Protein AF-A0A5M4BBG9-F1 (afdb_monomer_lite)

Secondary structure (DSSP, 8-state):
---------PPPHHHHHHHHHHTTEEEEEEESSTTSSEEEEEEEETTEEEE-S--EESSHHHHHHHHHHHHHHHHHHH-

Organism: NCBI:txid2267611

pLDDT: mean 90.88, std 15.68, range [41.72, 98.62]

Sequence (79 aa):
MKTEKTQKKEVPIHKMMTWCWSKGISIYPVPYVSNGSRLRICLNKKGKETIGKDIFDNGKAIYDKILEMYRFIYEKNNK

Structure (mmCIF, N/CA/C/O backbone):
data_AF-A0A5M4BBG9-F1
#
_entry.id   AF-A0A5M4BBG9-F1
#
loop_
_atom_site.group_PDB
_atom_site.id
_atom_site.type_symbol
_atom_site.label_atom_id
_atom_site.label_alt_id
_atom_site.label_comp_id
_atom_site.label_asym_id
_atom_site.label_entity_id
_atom_site.label_seq_id
_atom_site.pdbx_PDB_ins_code
_atom_site.Cartn_x
_atom_site.Cartn_y
_atom_site.Cartn_z
_atom_site.occupancy
_atom_site.B_iso_or_equiv
_atom_site.auth_seq_id
_atom_site.auth_comp_id
_atom_site.auth_asym_id
_atom_site.auth_atom_id
_atom_site.pdbx_PDB_model_num
ATOM 1 N N . MET A 1 1 ? 0.400 36.012 28.448 1.00 42.38 1 MET A N 1
ATOM 2 C CA . MET A 1 1 ? -0.414 34.893 27.921 1.00 42.38 1 MET A CA 1
ATOM 3 C C . MET A 1 1 ? 0.480 33.977 27.100 1.00 42.38 1 MET A C 1
ATOM 5 O O . MET A 1 1 ? 0.956 34.406 26.059 1.00 42.38 1 MET A O 1
ATOM 9 N N . LYS A 1 2 ? 0.770 32.761 27.577 1.00 41.72 2 LYS A N 1
ATOM 10 C CA . LYS A 1 2 ? 1.443 31.733 26.769 1.00 41.72 2 LYS A CA 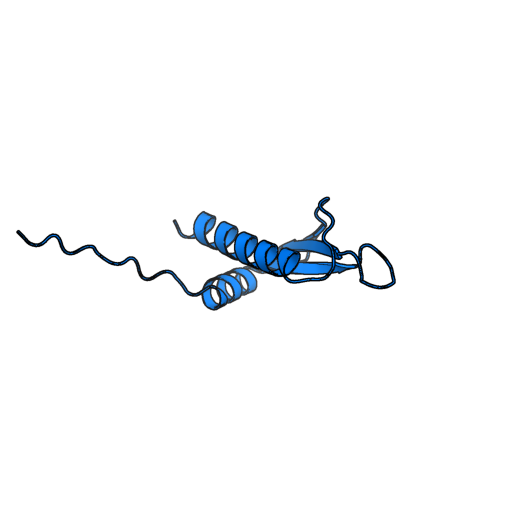1
ATOM 11 C C . LYS A 1 2 ? 0.343 30.936 26.073 1.00 41.72 2 LYS A C 1
ATOM 13 O O . LYS A 1 2 ? -0.467 30.312 26.744 1.00 41.72 2 LYS A O 1
ATOM 18 N N . THR A 1 3 ? 0.254 31.033 24.753 1.00 45.03 3 THR A N 1
ATOM 19 C CA . THR A 1 3 ? -0.673 30.226 23.959 1.00 45.03 3 THR A CA 1
ATOM 20 C C . THR A 1 3 ? -0.148 28.795 23.911 1.00 45.03 3 THR A C 1
ATOM 22 O O . THR A 1 3 ? 0.835 28.495 23.234 1.00 45.03 3 THR A O 1
ATOM 25 N N . GLU A 1 4 ? -0.783 27.906 24.671 1.00 49.34 4 GLU A N 1
ATOM 26 C CA . GLU A 1 4 ? -0.554 26.468 24.581 1.00 49.34 4 GLU A CA 1
ATOM 27 C C . GLU A 1 4 ? -1.035 25.987 23.211 1.00 49.34 4 GLU A C 1
ATOM 29 O O . GLU A 1 4 ? -2.226 25.825 22.951 1.00 49.34 4 GLU A O 1
ATOM 34 N N . LYS A 1 5 ? -0.091 25.793 22.287 1.00 45.50 5 LYS A N 1
ATOM 35 C CA . LYS A 1 5 ? -0.356 25.090 21.035 1.00 45.50 5 LYS A CA 1
ATOM 36 C C . LYS A 1 5 ? -0.682 23.644 21.398 1.00 45.50 5 LYS A C 1
ATOM 38 O O . LYS A 1 5 ? 0.224 22.863 21.683 1.00 45.50 5 LYS A O 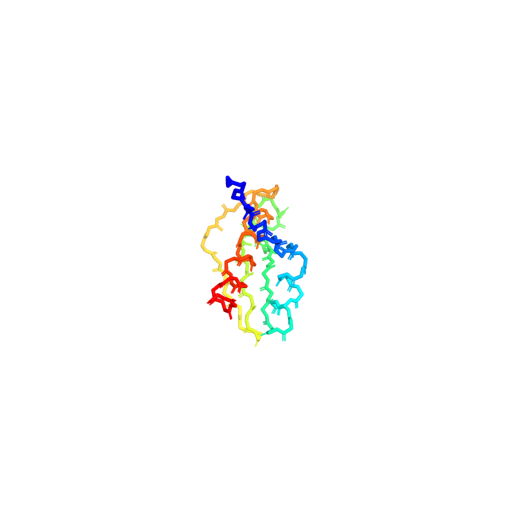1
ATOM 43 N N . THR A 1 6 ? -1.963 23.288 21.399 1.00 45.22 6 THR A N 1
ATOM 44 C CA . THR A 1 6 ? -2.414 21.899 21.506 1.00 45.22 6 THR A CA 1
ATOM 45 C C . THR A 1 6 ? -1.814 21.122 20.335 1.00 45.22 6 THR A C 1
ATOM 47 O O . THR A 1 6 ? -2.293 21.204 19.204 1.00 45.22 6 THR A O 1
ATOM 50 N N . GLN A 1 7 ? -0.712 20.411 20.577 1.00 50.56 7 GLN A N 1
ATOM 51 C CA . GLN A 1 7 ? -0.127 19.505 19.597 1.00 50.56 7 GLN A CA 1
ATOM 52 C C . GLN A 1 7 ? -1.159 18.401 19.353 1.00 50.56 7 GLN A C 1
ATOM 54 O O . GLN A 1 7 ? -1.331 17.511 20.186 1.00 50.56 7 GLN A O 1
ATOM 59 N N . LYS A 1 8 ? -1.902 18.479 18.240 1.00 56.94 8 LYS A N 1
ATOM 60 C CA . LYS A 1 8 ? -2.717 17.355 17.771 1.00 56.94 8 LYS A CA 1
ATOM 61 C C . LYS A 1 8 ? -1.752 16.189 17.593 1.00 56.94 8 LYS A C 1
ATOM 63 O O . LYS A 1 8 ? -0.934 16.219 16.681 1.00 56.94 8 LYS A O 1
ATOM 68 N N . LYS A 1 9 ? -1.805 15.205 18.494 1.00 64.38 9 LYS A N 1
ATOM 69 C CA . LYS A 1 9 ? -1.037 13.966 18.355 1.00 64.38 9 LYS A CA 1
ATOM 70 C C . LYS A 1 9 ? -1.441 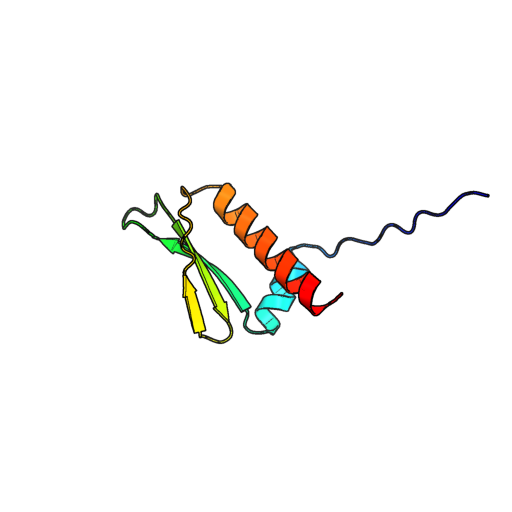13.346 17.019 1.00 64.38 9 LYS A C 1
ATOM 72 O O . LYS A 1 9 ? -2.572 12.883 16.884 1.00 64.38 9 LYS A O 1
ATOM 77 N N . GLU A 1 10 ? -0.563 13.415 16.020 1.00 81.62 10 GLU A N 1
ATOM 78 C CA . GLU A 1 10 ? -0.807 12.747 14.746 1.00 81.62 10 GLU A CA 1
ATOM 79 C C . GLU A 1 10 ? -0.956 11.250 15.019 1.00 81.62 10 GLU A C 1
ATOM 81 O O . GLU A 1 10 ? -0.141 10.638 15.712 1.00 81.62 10 GLU A O 1
ATOM 86 N N . VAL A 1 11 ? -2.044 10.664 14.520 1.00 89.00 11 VAL A N 1
ATOM 87 C CA . VAL A 1 11 ? -2.270 9.226 14.645 1.00 89.00 11 VAL A CA 1
ATOM 88 C C . VAL A 1 11 ? -1.155 8.515 13.863 1.00 89.00 11 VAL A C 1
ATOM 90 O O . VAL A 1 11 ? -0.946 8.833 12.693 1.00 89.00 11 VAL A O 1
ATOM 93 N N . PRO A 1 12 ? -0.422 7.558 14.456 1.00 94.31 12 PRO A N 1
ATOM 94 C CA . PRO A 1 12 ? 0.612 6.830 13.730 1.00 94.31 12 PRO A CA 1
ATOM 95 C C . PRO A 1 12 ? 0.044 6.082 12.516 1.00 94.31 12 PRO A C 1
ATOM 97 O O . PRO A 1 12 ? -1.032 5.484 12.603 1.00 94.31 12 PRO A O 1
ATOM 100 N N . ILE A 1 13 ? 0.793 6.031 11.409 1.00 94.75 13 ILE A N 1
ATOM 101 C CA . ILE A 1 13 ? 0.323 5.431 10.146 1.00 94.75 13 ILE A CA 1
ATOM 102 C C . ILE A 1 13 ? -0.147 3.977 10.303 1.00 94.75 13 ILE A C 1
ATOM 104 O O . ILE A 1 13 ? -1.181 3.596 9.760 1.00 94.75 13 ILE A O 1
ATOM 108 N N . HIS A 1 14 ? 0.535 3.177 11.130 1.00 95.62 14 HIS A N 1
ATOM 109 C CA . HIS A 1 14 ? 0.152 1.784 11.369 1.00 95.62 14 HIS A CA 1
ATOM 110 C C . HIS A 1 14 ? -1.236 1.659 12.022 1.00 95.62 14 HIS A C 1
ATOM 112 O O . HIS A 1 14 ? -1.967 0.726 11.708 1.00 95.62 14 HIS A O 1
ATOM 118 N N . LYS A 1 15 ? -1.650 2.613 12.872 1.00 96.94 15 LYS A N 1
ATOM 119 C CA . LYS A 1 15 ? -3.004 2.633 13.455 1.00 96.94 15 LYS A CA 1
ATOM 120 C C . LYS A 1 15 ? -4.060 2.956 12.401 1.00 96.94 15 LYS A C 1
ATOM 122 O O . LYS A 1 15 ? -5.122 2.338 12.407 1.00 96.94 15 LYS A O 1
ATOM 127 N N . MET A 1 16 ? -3.757 3.872 11.478 1.00 97.00 16 MET A N 1
ATOM 128 C CA . MET A 1 16 ? -4.639 4.185 10.346 1.00 97.00 16 MET A CA 1
ATOM 129 C C . MET A 1 16 ? -4.818 2.967 9.430 1.00 97.00 16 MET A C 1
ATOM 131 O O . MET A 1 16 ? -5.937 2.659 9.020 1.00 97.00 16 MET A O 1
ATOM 135 N N . MET A 1 17 ? -3.730 2.237 9.162 1.00 97.62 17 MET A N 1
ATOM 136 C CA . MET A 1 17 ? -3.753 0.991 8.388 1.00 97.62 17 MET A CA 1
ATOM 137 C C . MET A 1 17 ? -4.583 -0.088 9.087 1.00 97.62 17 MET A C 1
ATOM 139 O O . MET A 1 17 ? -5.500 -0.630 8.476 1.00 97.62 17 MET A O 1
ATOM 143 N N . THR A 1 18 ? -4.343 -0.341 10.381 1.00 97.94 18 THR A N 1
ATOM 144 C CA . THR A 1 18 ? -5.142 -1.297 11.169 1.00 97.94 18 THR A CA 1
ATOM 145 C C . THR A 1 18 ? -6.628 -0.943 11.147 1.00 97.94 18 THR A C 1
ATOM 147 O O . THR A 1 18 ? -7.471 -1.825 10.978 1.00 97.94 18 THR A O 1
ATOM 150 N N . TRP A 1 19 ? -6.968 0.344 11.261 1.00 97.69 19 TRP A N 1
ATOM 151 C CA . TRP A 1 19 ? -8.353 0.790 11.145 1.00 97.69 19 TRP A CA 1
ATOM 152 C C . TRP A 1 19 ? -8.925 0.479 9.755 1.00 97.69 19 TRP A C 1
ATOM 154 O O . TRP A 1 19 ? -10.006 -0.103 9.669 1.00 97.69 19 TRP A O 1
ATOM 164 N N . CYS A 1 20 ? -8.198 0.776 8.672 1.00 98.19 20 CYS A N 1
ATOM 165 C CA . CYS A 1 20 ? -8.640 0.463 7.307 1.00 98.19 20 CYS A CA 1
ATOM 166 C C . CYS A 1 20 ? -8.875 -1.043 7.120 1.00 98.19 20 CYS A C 1
ATOM 168 O O . CYS A 1 20 ? -9.932 -1.440 6.625 1.00 98.19 20 CYS A O 1
ATOM 170 N N . TRP A 1 21 ? -7.959 -1.885 7.602 1.00 98.31 21 TRP A N 1
ATOM 171 C CA . TRP A 1 21 ? -8.099 -3.341 7.546 1.00 98.31 21 TRP A CA 1
ATOM 172 C C . TRP A 1 21 ? -9.328 -3.832 8.312 1.00 98.31 21 TRP A C 1
ATOM 174 O O . TRP A 1 21 ? -10.079 -4.651 7.788 1.00 98.31 21 TRP A O 1
ATOM 184 N N . SER A 1 22 ? -9.620 -3.257 9.486 1.00 98.06 22 SER A N 1
ATOM 185 C CA . SER A 1 22 ? -10.837 -3.577 10.252 1.00 98.06 22 SER A CA 1
ATOM 186 C C . SER A 1 22 ? -12.138 -3.231 9.507 1.00 98.06 22 SER A C 1
ATOM 188 O O . SER A 1 22 ? -13.198 -3.777 9.804 1.00 98.06 22 SER A O 1
ATOM 190 N N . LYS A 1 23 ? -12.071 -2.334 8.512 1.00 97.88 23 LYS A N 1
ATOM 191 C CA . LYS A 1 23 ? -13.189 -1.968 7.628 1.00 97.88 23 LYS A CA 1
ATOM 192 C C . LYS A 1 23 ? -13.191 -2.742 6.306 1.00 97.88 23 LYS A C 1
ATOM 194 O O . LYS A 1 23 ? -14.029 -2.464 5.442 1.00 97.88 23 LYS A O 1
ATOM 199 N N . GLY A 1 24 ? -12.288 -3.711 6.150 1.00 97.81 24 GLY A N 1
ATOM 200 C CA . GLY A 1 24 ? -12.118 -4.491 4.929 1.00 97.81 24 GLY A CA 1
ATOM 201 C C . GLY A 1 24 ? -11.480 -3.694 3.794 1.00 97.81 24 GLY A C 1
ATOM 202 O O . GLY A 1 24 ? -11.796 -3.953 2.640 1.00 97.81 24 GLY A O 1
ATOM 203 N N . ILE A 1 25 ? -10.657 -2.686 4.095 1.00 98.50 25 ILE A N 1
ATOM 204 C CA . ILE A 1 25 ? -9.943 -1.885 3.095 1.00 98.50 25 ILE A CA 1
ATOM 205 C C . ILE A 1 25 ? -8.466 -2.261 3.134 1.00 98.50 25 ILE A C 1
ATOM 207 O O . ILE A 1 25 ? -7.802 -1.991 4.133 1.00 98.50 25 ILE A O 1
ATOM 211 N N . SER A 1 26 ? -7.943 -2.821 2.047 1.00 98.25 26 SER A N 1
ATOM 212 C CA . SER A 1 26 ? -6.512 -3.051 1.846 1.00 98.25 26 SER A CA 1
ATOM 213 C C . SER A 1 26 ? -6.033 -2.377 0.562 1.00 98.25 26 SER A C 1
ATOM 215 O O . SER A 1 26 ? -6.760 -2.245 -0.420 1.00 98.25 26 SER A O 1
ATOM 217 N N . ILE A 1 27 ? -4.799 -1.890 0.600 1.00 98.50 27 ILE A N 1
ATOM 218 C CA . ILE A 1 27 ? -4.134 -1.185 -0.491 1.00 98.50 27 ILE A CA 1
ATOM 219 C C . ILE A 1 27 ? -2.749 -1.794 -0.626 1.00 98.50 27 ILE A C 1
ATOM 221 O O . ILE A 1 27 ? -2.011 -1.848 0.363 1.00 98.50 27 ILE A O 1
ATOM 225 N N . TYR A 1 28 ? -2.421 -2.287 -1.814 1.00 98.06 28 TYR A N 1
ATOM 226 C CA . TYR A 1 28 ? -1.196 -3.043 -2.047 1.00 98.06 28 TYR A CA 1
ATOM 227 C C . TYR A 1 28 ? -0.723 -2.903 -3.503 1.00 98.06 28 TYR A C 1
ATOM 229 O O . TYR A 1 28 ? -1.535 -2.627 -4.392 1.00 98.06 28 TYR A O 1
ATOM 237 N N . PRO A 1 29 ? 0.587 -3.041 -3.773 1.00 98.00 29 PRO A N 1
ATOM 238 C CA . PRO A 1 29 ? 1.101 -2.984 -5.131 1.00 98.00 29 PRO A CA 1
ATOM 239 C C . PRO A 1 29 ? 0.811 -4.288 -5.884 1.00 98.00 29 PRO A C 1
ATOM 241 O O . PRO A 1 29 ? 0.884 -5.374 -5.313 1.00 98.00 29 PRO A O 1
ATOM 244 N N . VAL A 1 30 ? 0.536 -4.185 -7.181 1.00 97.75 30 VAL A N 1
ATOM 245 C CA . VAL A 1 30 ? 0.378 -5.319 -8.100 1.00 97.75 30 VAL A CA 1
ATOM 246 C C . VAL A 1 30 ? 1.325 -5.172 -9.292 1.00 97.75 30 VAL A C 1
ATOM 248 O O . VAL A 1 30 ? 1.483 -4.053 -9.794 1.00 97.75 30 VAL A O 1
ATOM 251 N N . PRO A 1 31 ? 1.961 -6.256 -9.772 1.00 97.31 31 PRO A N 1
ATOM 252 C CA . PRO A 1 31 ? 2.806 -6.206 -10.960 1.00 97.31 31 PRO A CA 1
ATOM 253 C C . PRO A 1 31 ? 2.044 -5.708 -12.191 1.00 97.31 31 PRO A C 1
ATOM 255 O O . PRO A 1 31 ? 0.990 -6.235 -12.538 1.00 97.31 31 PRO A O 1
ATOM 258 N N . TYR A 1 32 ? 2.591 -4.697 -12.866 1.00 96.88 32 TYR A N 1
ATOM 259 C CA . TYR A 1 32 ? 2.147 -4.291 -14.203 1.00 96.88 32 TYR A CA 1
ATOM 260 C C . TYR A 1 32 ? 2.863 -5.093 -15.299 1.00 96.88 32 TYR A C 1
ATOM 262 O O . TYR A 1 32 ? 2.295 -5.367 -16.351 1.00 96.88 32 TYR A O 1
ATOM 270 N N . VAL A 1 33 ? 4.112 -5.478 -15.035 1.00 95.62 33 VAL A N 1
ATOM 271 C CA . VAL A 1 33 ? 4.955 -6.309 -15.903 1.00 95.62 33 VAL A CA 1
ATOM 272 C C . VAL A 1 33 ? 5.402 -7.552 -15.139 1.00 95.62 33 VAL A C 1
ATOM 274 O O . VAL A 1 33 ? 5.559 -7.513 -13.919 1.00 95.62 33 VAL A O 1
ATOM 277 N N . SER A 1 34 ? 5.630 -8.653 -15.854 1.00 92.69 34 SER A N 1
ATOM 278 C CA . SER A 1 34 ? 5.936 -9.967 -15.268 1.00 92.69 34 SER A CA 1
ATOM 279 C C . SER A 1 34 ? 7.195 -9.990 -14.399 1.00 92.69 34 SER A C 1
ATOM 281 O O . SER A 1 34 ? 7.249 -10.734 -13.426 1.00 92.69 34 SER A O 1
ATOM 283 N N . ASN A 1 35 ? 8.191 -9.156 -14.709 1.00 94.31 35 ASN A N 1
ATOM 284 C CA . ASN A 1 35 ? 9.432 -9.058 -13.936 1.00 94.31 35 ASN A CA 1
ATOM 285 C C . ASN A 1 35 ? 9.307 -8.192 -12.665 1.00 94.31 35 ASN A C 1
ATOM 287 O O . ASN A 1 35 ? 10.293 -8.014 -11.956 1.00 94.31 35 ASN A O 1
ATOM 291 N N . GLY A 1 36 ? 8.131 -7.615 -12.390 1.00 93.62 36 GLY A N 1
ATOM 292 C CA . GLY A 1 36 ? 7.879 -6.814 -11.192 1.00 93.62 36 GLY A CA 1
ATOM 293 C C . GLY A 1 36 ? 8.625 -5.477 -11.131 1.00 93.62 36 GLY A C 1
ATOM 294 O O . GLY A 1 36 ? 8.631 -4.851 -10.071 1.00 93.62 36 GLY A O 1
ATOM 295 N N . SER A 1 37 ? 9.244 -5.016 -12.227 1.00 96.06 37 SER A N 1
ATOM 296 C CA . SER A 1 37 ? 9.947 -3.724 -12.251 1.00 96.06 37 SER A CA 1
ATOM 297 C C . SER A 1 37 ? 8.994 -2.531 -12.259 1.00 96.06 37 SER A C 1
ATOM 299 O O . SER A 1 37 ? 9.349 -1.460 -11.775 1.00 96.06 37 SER A O 1
ATOM 301 N N . ARG A 1 38 ? 7.770 -2.725 -12.767 1.00 97.56 38 ARG A N 1
ATOM 302 C CA . ARG A 1 38 ? 6.692 -1.735 -12.742 1.00 97.56 38 ARG A CA 1
ATOM 303 C C . ARG A 1 38 ? 5.466 -2.284 -12.043 1.00 97.56 38 ARG A C 1
ATOM 305 O O . ARG A 1 38 ? 5.065 -3.427 -12.273 1.00 97.56 38 ARG A O 1
ATOM 312 N N . LEU A 1 39 ? 4.855 -1.439 -11.229 1.00 98.38 39 LEU A N 1
ATOM 313 C CA . LEU A 1 39 ? 3.756 -1.770 -10.339 1.00 98.38 39 LEU A CA 1
ATOM 314 C C . LEU A 1 39 ? 2.597 -0.785 -10.537 1.00 98.38 39 LEU A C 1
ATOM 316 O O . LEU A 1 39 ? 2.797 0.378 -10.886 1.00 98.38 39 LEU A O 1
ATOM 320 N N . ARG A 1 40 ? 1.377 -1.247 -10.278 1.00 98.12 40 ARG A N 1
ATOM 321 C CA . ARG A 1 40 ? 0.182 -0.416 -10.076 1.00 98.12 40 ARG A CA 1
ATOM 322 C C . ARG A 1 40 ? -0.299 -0.589 -8.643 1.00 98.12 40 ARG A C 1
ATOM 324 O O . ARG A 1 40 ? 0.061 -1.558 -7.984 1.00 98.12 40 ARG A O 1
ATOM 331 N N . ILE A 1 41 ? -1.130 0.324 -8.156 1.00 98.62 41 ILE A N 1
ATOM 332 C CA . ILE A 1 41 ? -1.745 0.188 -6.831 1.00 98.62 41 ILE A CA 1
ATOM 333 C C . ILE A 1 41 ? -3.122 -0.459 -6.986 1.00 98.62 41 ILE A C 1
ATOM 335 O O . ILE A 1 41 ? -3.956 0.027 -7.750 1.00 98.62 41 ILE A O 1
ATOM 339 N N . CYS A 1 42 ? -3.369 -1.536 -6.247 1.00 98.56 42 CYS A N 1
ATOM 340 C CA . CYS A 1 42 ? -4.690 -2.122 -6.073 1.00 98.56 42 CYS A CA 1
ATOM 341 C C . CYS A 1 42 ? -5.318 -1.596 -4.779 1.00 98.56 42 CYS A C 1
ATOM 343 O O . CYS A 1 42 ? -4.696 -1.635 -3.717 1.00 98.56 42 CYS A O 1
ATOM 345 N N . LEU A 1 43 ? -6.558 -1.117 -4.871 1.00 98.50 43 LEU A N 1
ATOM 346 C CA . LEU A 1 43 ? -7.440 -0.862 -3.738 1.00 98.50 43 LEU A CA 1
ATOM 347 C C . LEU A 1 43 ? -8.474 -1.987 -3.679 1.00 98.50 43 LEU A C 1
ATOM 349 O O . LEU A 1 43 ? -9.344 -2.079 -4.544 1.00 98.50 43 LEU A O 1
ATOM 353 N N . ASN A 1 44 ? -8.415 -2.801 -2.634 1.00 98.38 44 ASN A N 1
ATOM 354 C CA . ASN A 1 44 ? -9.433 -3.790 -2.323 1.00 98.38 44 ASN A CA 1
ATOM 355 C C . ASN A 1 44 ? -10.331 -3.250 -1.205 1.00 98.38 44 ASN A C 1
ATOM 357 O O . ASN A 1 44 ? -9.872 -2.870 -0.127 1.00 98.38 44 ASN A O 1
ATOM 361 N N . LYS A 1 45 ? -11.635 -3.203 -1.475 1.00 97.81 45 LYS A N 1
ATOM 362 C CA . LYS A 1 45 ? -12.662 -2.840 -0.502 1.00 97.81 45 LYS A CA 1
ATOM 363 C C . LYS A 1 45 ? -13.665 -3.979 -0.393 1.00 97.81 45 LYS A C 1
ATOM 365 O O . LYS A 1 45 ? -14.508 -4.152 -1.270 1.00 97.81 45 LYS A O 1
ATOM 370 N N . LYS A 1 46 ? -13.599 -4.718 0.714 1.00 97.12 46 LYS A N 1
ATOM 371 C CA . LYS A 1 46 ? -14.468 -5.857 1.045 1.00 97.12 46 LYS A CA 1
ATOM 372 C C . LYS A 1 46 ? -14.509 -6.902 -0.079 1.00 97.12 46 LYS A C 1
ATOM 374 O O . LYS A 1 46 ? -15.579 -7.363 -0.457 1.00 97.12 46 LYS A O 1
ATOM 379 N N . GLY A 1 47 ? -13.348 -7.219 -0.647 1.00 96.00 47 GLY A N 1
ATOM 380 C CA . GLY A 1 47 ? -13.202 -8.179 -1.743 1.00 96.00 47 GLY A CA 1
ATOM 381 C C . GLY A 1 47 ? -13.397 -7.586 -3.140 1.00 96.00 47 GLY A C 1
ATOM 382 O O . GLY A 1 47 ? -13.109 -8.264 -4.120 1.00 96.00 47 GLY A O 1
ATOM 383 N N . LYS A 1 48 ? -13.846 -6.330 -3.268 1.00 97.94 48 LYS A N 1
ATOM 384 C CA . LYS A 1 48 ? -13.944 -5.658 -4.568 1.00 97.94 48 LYS A CA 1
ATOM 385 C C . LYS A 1 48 ? -12.658 -4.903 -4.872 1.00 97.94 48 LYS A C 1
ATOM 387 O O . LYS A 1 48 ? -12.334 -3.930 -4.190 1.00 97.94 48 LYS A O 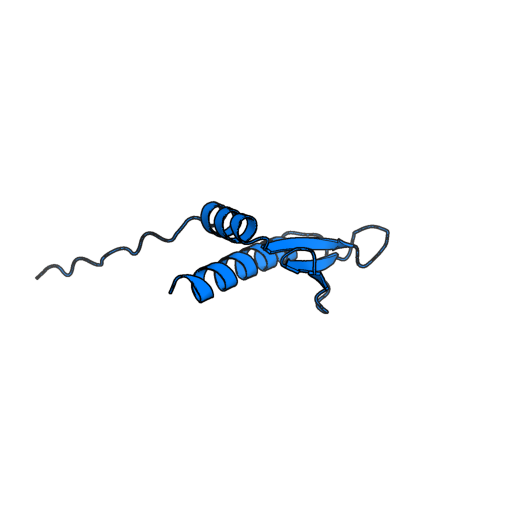1
ATOM 392 N N . GLU A 1 49 ? -11.969 -5.326 -5.922 1.00 98.12 49 GLU A N 1
ATOM 393 C CA . GLU A 1 49 ? -10.674 -4.776 -6.315 1.00 98.12 49 GLU A CA 1
ATOM 394 C C . GLU A 1 49 ? -10.808 -3.712 -7.398 1.00 98.12 49 GLU A C 1
ATOM 396 O O . GLU A 1 49 ? -11.589 -3.835 -8.340 1.00 98.12 49 GLU A O 1
ATOM 401 N N . THR A 1 50 ? -10.053 -2.630 -7.240 1.00 98.12 50 THR A N 1
ATOM 402 C CA . THR A 1 50 ? -9.904 -1.573 -8.239 1.00 98.12 50 THR A CA 1
ATOM 403 C C . THR A 1 50 ? -8.422 -1.300 -8.424 1.00 98.12 50 THR A C 1
ATOM 405 O O . THR A 1 50 ? -7.744 -0.873 -7.490 1.00 98.12 50 THR A O 1
ATOM 408 N N . ILE A 1 51 ? -7.922 -1.537 -9.633 1.00 98.00 51 ILE A N 1
ATOM 409 C CA . ILE A 1 51 ? -6.526 -1.279 -9.986 1.00 98.00 51 ILE A CA 1
ATOM 410 C C . ILE A 1 51 ? -6.422 0.147 -10.531 1.00 98.00 51 ILE A C 1
ATOM 412 O O . ILE A 1 51 ? -7.137 0.526 -11.461 1.00 98.00 51 ILE A O 1
ATOM 416 N N . GLY A 1 52 ? -5.537 0.943 -9.934 1.00 96.25 52 GLY A N 1
ATOM 417 C CA . GLY A 1 52 ? -5.227 2.296 -10.383 1.00 96.25 52 GLY A CA 1
ATOM 418 C C . GLY A 1 52 ? -4.580 2.315 -11.769 1.00 96.25 52 GLY A C 1
ATOM 419 O O . GLY A 1 52 ? -3.982 1.336 -12.215 1.00 96.25 52 GLY A O 1
ATOM 420 N N . LYS A 1 53 ? -4.700 3.448 -12.466 1.00 96.31 53 LYS A N 1
ATOM 421 C CA . LYS A 1 53 ? -4.115 3.627 -13.806 1.00 96.31 53 LYS A CA 1
ATOM 422 C C . LYS A 1 53 ? -2.628 3.985 -13.754 1.00 96.31 53 LYS A C 1
ATOM 424 O O . LYS A 1 53 ? -1.899 3.639 -14.682 1.00 96.31 53 LYS A O 1
ATOM 429 N N . ASP A 1 54 ? -2.205 4.636 -12.673 1.00 97.12 54 ASP A N 1
ATOM 430 C CA . ASP A 1 54 ? -0.838 5.116 -12.487 1.00 97.12 54 ASP A CA 1
ATOM 431 C C . ASP A 1 54 ? 0.145 3.952 -12.370 1.00 97.12 54 ASP A C 1
ATOM 433 O O . ASP A 1 54 ? -0.100 2.978 -11.652 1.00 97.12 54 ASP A O 1
ATOM 437 N N . ILE A 1 55 ? 1.259 4.069 -13.088 1.00 97.88 55 ILE A N 1
ATOM 438 C CA . ILE A 1 55 ? 2.339 3.088 -13.102 1.00 97.88 55 ILE A CA 1
ATOM 439 C C . ILE A 1 55 ? 3.514 3.678 -12.335 1.00 97.88 55 ILE A C 1
ATOM 441 O O . ILE A 1 55 ? 3.934 4.802 -12.597 1.00 97.88 55 ILE A O 1
ATOM 445 N N . PHE A 1 56 ? 4.054 2.890 -11.418 1.00 97.50 56 PHE A N 1
ATOM 446 C CA . PHE A 1 56 ? 5.213 3.234 -10.613 1.00 97.50 56 PHE A CA 1
ATOM 447 C C . PHE A 1 56 ? 6.345 2.274 -10.943 1.00 97.50 56 PHE A C 1
ATOM 449 O O . PHE A 1 56 ? 6.104 1.082 -11.146 1.00 97.50 56 PHE A O 1
ATOM 456 N N . ASP A 1 57 ? 7.579 2.763 -10.935 1.00 97.44 57 ASP A N 1
ATOM 457 C CA . ASP A 1 57 ? 8.722 1.867 -10.810 1.00 97.44 57 ASP A CA 1
ATOM 458 C C . ASP A 1 57 ? 8.714 1.234 -9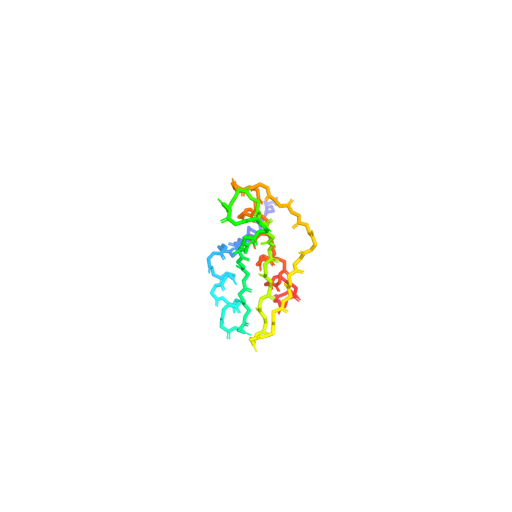.414 1.00 97.44 57 ASP A C 1
ATOM 460 O O . ASP A 1 57 ? 8.254 1.828 -8.429 1.00 97.44 57 ASP A O 1
ATOM 464 N N . ASN A 1 58 ? 9.198 -0.000 -9.324 1.00 95.31 58 ASN A N 1
ATOM 465 C CA . ASN A 1 58 ? 9.301 -0.695 -8.054 1.00 95.31 58 ASN A CA 1
ATOM 466 C C . ASN A 1 58 ? 10.326 0.010 -7.158 1.00 95.31 58 ASN A C 1
ATOM 468 O O . ASN A 1 58 ? 11.521 0.030 -7.445 1.00 95.31 58 ASN A O 1
ATOM 472 N N . GLY A 1 59 ? 9.844 0.621 -6.079 1.00 96.00 59 GLY A N 1
ATOM 473 C CA . GLY A 1 59 ? 10.674 1.413 -5.187 1.00 96.00 59 GLY A CA 1
ATOM 474 C C . GLY A 1 59 ? 9.855 2.206 -4.181 1.00 96.00 59 GLY A C 1
ATOM 475 O O . GLY A 1 59 ? 8.654 2.007 -4.017 1.00 96.00 59 GLY A O 1
ATOM 476 N N . LYS A 1 60 ? 10.511 3.138 -3.491 1.00 97.19 60 LYS A N 1
ATOM 477 C CA . LYS A 1 60 ? 9.916 3.882 -2.371 1.00 97.19 60 LYS A CA 1
ATOM 478 C C . LYS A 1 60 ? 8.634 4.641 -2.746 1.00 97.19 60 LYS A C 1
ATOM 480 O O . LYS A 1 60 ? 7.697 4.670 -1.954 1.00 97.19 60 LYS A O 1
ATOM 485 N N . ALA A 1 61 ? 8.567 5.197 -3.957 1.00 96.81 61 ALA A N 1
ATOM 486 C CA . ALA A 1 61 ? 7.471 6.063 -4.394 1.00 96.81 61 ALA A CA 1
ATOM 487 C C . ALA A 1 61 ? 6.086 5.391 -4.331 1.00 96.81 61 ALA A C 1
ATOM 489 O O . ALA A 1 61 ? 5.126 6.016 -3.879 1.00 96.81 61 ALA A O 1
ATOM 490 N N . ILE A 1 62 ? 5.969 4.115 -4.726 1.00 97.88 62 ILE A N 1
ATOM 491 C CA . ILE A 1 62 ? 4.681 3.410 -4.655 1.00 97.88 62 ILE A CA 1
ATOM 492 C C . ILE A 1 62 ? 4.250 3.166 -3.205 1.00 97.88 62 ILE A C 1
ATOM 494 O O . ILE A 1 62 ? 3.076 3.327 -2.879 1.00 97.88 62 ILE A O 1
ATOM 498 N N . TYR A 1 63 ? 5.187 2.831 -2.315 1.00 97.25 63 TYR A N 1
ATOM 499 C CA . TYR A 1 63 ? 4.878 2.594 -0.906 1.00 97.25 63 TYR A CA 1
ATOM 500 C C . TYR A 1 63 ? 4.500 3.892 -0.194 1.00 97.25 63 TYR A C 1
ATOM 502 O O . TYR A 1 63 ? 3.506 3.907 0.527 1.00 97.25 63 TYR A O 1
ATOM 510 N N . ASP A 1 64 ? 5.207 4.994 -0.462 1.00 97.75 64 ASP A N 1
ATOM 511 C CA . ASP A 1 64 ? 4.829 6.320 0.038 1.00 97.75 64 ASP A CA 1
ATOM 512 C C . ASP A 1 64 ? 3.398 6.677 -0.391 1.00 97.75 64 ASP A C 1
ATOM 514 O O . ASP A 1 64 ? 2.591 7.113 0.434 1.00 97.75 64 ASP A O 1
ATOM 518 N N . LYS A 1 65 ? 3.045 6.412 -1.659 1.00 97.88 65 LYS A N 1
ATOM 519 C CA . LYS A 1 65 ? 1.692 6.662 -2.164 1.00 97.88 65 LYS A CA 1
ATOM 520 C C . LYS A 1 65 ? 0.641 5.786 -1.484 1.00 97.88 65 LYS A C 1
ATOM 522 O O . LYS A 1 65 ? -0.435 6.273 -1.143 1.00 97.88 65 LYS A O 1
ATOM 527 N N . ILE A 1 66 ? 0.941 4.511 -1.239 1.00 98.25 66 ILE A N 1
ATOM 528 C CA . ILE A 1 66 ? 0.051 3.607 -0.497 1.00 98.25 66 ILE A CA 1
ATOM 529 C C . ILE A 1 66 ? -0.207 4.140 0.921 1.00 98.25 66 ILE A C 1
ATOM 531 O O . ILE A 1 66 ? -1.357 4.159 1.367 1.00 98.25 66 ILE A O 1
ATOM 535 N N . LEU A 1 67 ? 0.827 4.616 1.623 1.00 97.75 67 LEU A N 1
ATOM 536 C CA . LEU A 1 67 ? 0.677 5.207 2.959 1.00 97.75 67 LEU A CA 1
ATOM 537 C C . LEU A 1 67 ? -0.162 6.493 2.923 1.00 97.75 67 LEU A C 1
ATOM 539 O O . LEU A 1 67 ? -1.046 6.673 3.763 1.00 97.75 67 LEU A O 1
ATOM 543 N N . GLU A 1 68 ? 0.057 7.357 1.930 1.00 97.38 68 GLU A N 1
ATOM 544 C CA . GLU A 1 68 ? -0.760 8.554 1.699 1.00 97.38 68 GLU A CA 1
ATOM 545 C C . GLU A 1 68 ? -2.241 8.190 1.501 1.00 97.38 68 GLU A C 1
ATOM 547 O O . GLU A 1 68 ? -3.121 8.806 2.105 1.00 97.38 68 GLU A O 1
ATOM 552 N N . MET A 1 69 ? -2.533 7.144 0.722 1.00 97.88 69 MET A N 1
ATOM 553 C CA . MET A 1 69 ? -3.903 6.673 0.500 1.00 97.88 69 MET A CA 1
ATOM 554 C C . MET A 1 69 ? -4.554 6.150 1.786 1.00 97.88 69 MET A C 1
ATOM 556 O O . MET A 1 69 ? -5.710 6.484 2.058 1.00 97.88 69 MET A O 1
ATOM 560 N N . TYR A 1 70 ? -3.832 5.374 2.604 1.00 98.00 70 TYR A N 1
ATOM 561 C CA . TYR A 1 70 ? -4.338 4.940 3.912 1.00 98.00 70 TYR A CA 1
ATOM 562 C C . TYR A 1 70 ? -4.654 6.132 4.818 1.00 98.00 70 TYR A C 1
ATOM 564 O O . TYR A 1 70 ? -5.727 6.173 5.426 1.00 98.00 70 TYR A O 1
ATOM 572 N N . ARG A 1 71 ? -3.756 7.125 4.873 1.00 97.12 71 ARG A N 1
ATOM 573 C CA . ARG A 1 71 ? -3.967 8.362 5.635 1.00 97.12 71 ARG A CA 1
ATOM 574 C C . ARG A 1 71 ? -5.214 9.100 5.154 1.00 97.12 71 ARG A C 1
ATOM 576 O O . ARG A 1 71 ? -6.078 9.421 5.966 1.00 97.12 71 ARG A O 1
ATOM 583 N N . PHE A 1 72 ? -5.344 9.311 3.847 1.00 96.81 72 PHE A N 1
ATOM 584 C CA . PHE A 1 72 ? -6.486 10.004 3.253 1.00 96.81 72 PHE A CA 1
ATOM 585 C C . PHE A 1 72 ? -7.819 9.320 3.581 1.00 96.81 72 PHE A C 1
ATOM 587 O O . PHE A 1 72 ? -8.773 9.979 3.997 1.00 96.81 72 PHE A O 1
ATOM 594 N N . ILE A 1 73 ? -7.894 7.993 3.434 1.00 96.81 73 ILE A N 1
ATOM 595 C CA . ILE A 1 73 ? -9.114 7.230 3.730 1.00 96.81 73 ILE A CA 1
ATOM 596 C C . ILE A 1 73 ? -9.462 7.317 5.215 1.00 96.81 73 ILE A C 1
ATOM 598 O O . ILE A 1 73 ? -10.622 7.565 5.547 1.00 96.81 73 ILE A O 1
ATOM 602 N N . TYR A 1 74 ? -8.486 7.131 6.104 1.00 96.38 74 TYR A N 1
ATOM 603 C CA . TYR A 1 74 ? -8.708 7.232 7.544 1.00 96.38 74 TYR A CA 1
ATOM 604 C C . TYR A 1 74 ? -9.223 8.621 7.929 1.00 96.38 74 TYR A C 1
ATOM 606 O O . TYR A 1 74 ? -10.264 8.737 8.575 1.00 96.38 74 TYR A O 1
ATOM 614 N N . GLU A 1 75 ? -8.536 9.675 7.486 1.00 94.75 75 GLU A N 1
ATOM 615 C CA . GLU A 1 75 ? -8.904 11.054 7.798 1.00 94.75 75 GLU A CA 1
ATOM 616 C C . GLU A 1 75 ? -10.295 11.410 7.270 1.00 94.75 75 GLU A C 1
ATOM 618 O O . GLU A 1 75 ? -11.075 12.006 8.000 1.00 94.75 75 GLU A O 1
ATOM 623 N N . LYS A 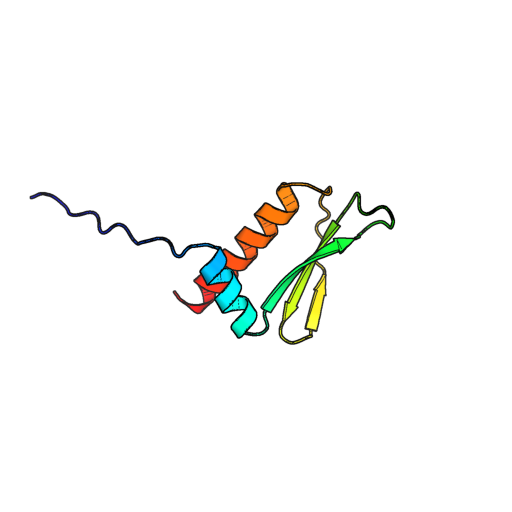1 76 ? -10.650 10.988 6.051 1.00 95.38 76 LYS A N 1
ATOM 624 C CA . LYS A 1 76 ? -11.974 11.245 5.462 1.00 95.38 76 LYS A CA 1
ATOM 625 C C . LYS A 1 76 ? -13.138 10.616 6.244 1.00 95.38 76 LYS A C 1
ATOM 627 O O . LYS A 1 76 ? -14.266 11.068 6.099 1.00 95.38 76 LYS A O 1
ATOM 632 N N . ASN A 1 77 ? -12.894 9.558 7.020 1.00 94.31 77 ASN A N 1
ATOM 633 C CA . ASN A 1 77 ? -13.938 8.831 7.755 1.00 94.31 77 ASN A CA 1
ATOM 634 C C . ASN A 1 77 ? -13.939 9.108 9.269 1.00 94.31 77 ASN A C 1
ATOM 636 O O . ASN A 1 77 ? -14.809 8.593 9.965 1.00 94.31 77 ASN A O 1
ATOM 640 N N . ASN A 1 78 ? -12.952 9.847 9.787 1.00 90.19 78 ASN A N 1
ATOM 641 C CA . ASN A 1 78 ? -12.784 10.107 11.225 1.00 90.19 78 ASN A CA 1
ATOM 642 C C . ASN A 1 78 ? -12.547 11.603 11.540 1.00 90.19 78 ASN A C 1
ATOM 644 O O . ASN A 1 78 ? -12.201 11.932 12.674 1.00 90.19 78 ASN A O 1
ATOM 648 N N . LYS A 1 79 ? -12.685 12.490 10.548 1.00 69.62 79 LYS A N 1
ATOM 649 C CA . LYS A 1 79 ? -12.770 13.950 10.708 1.00 69.62 79 LYS A CA 1
ATOM 650 C C . LYS A 1 79 ? -14.214 14.381 10.511 1.00 69.62 79 LYS A C 1
ATOM 652 O O . LYS A 1 79 ? -14.609 15.329 11.218 1.00 69.62 79 LYS A O 1
#

Radius of gyration: 15.98 Å; chains: 1; bounding box: 25×45×44 Å

Foldseek 3Di:
DDPPPPPPPPDDLVVLQVVCVVQQWDKDWDAPDPVSQKTWIWITGNNDIDTDPDIDGPDDVSVVVRSVVSVVVSVVVPD